Protein AF-A0A3D3CVX9-F1 (afdb_monomer)

Sequence (63 aa):
TNMAILAEEVGEVARLMGRIYGDQSFRETDGDKKLSDELADVLWVILCIANQTGTNLTEALKK

Nearest PDB structures (foldseek):
  2gta-assembly1_A  TM=8.698E-01  e=1.424E-03  Bacillus subtilis
  6em8-assembly1_E  TM=4.756E-01  e=6.755E+00  Staphylococcus aureus
  4liv-assembly1_A-2  TM=3.646E-01  e=3.282E+00  Escherichia coli K-12
  4ccl-assembly1_A  TM=3.619E-01  e=3.282E+00  Escherichia coli

pLDDT: mean 86.44, std 14.41, range [51.19, 97.5]

Structure (mmCIF, N/CA/C/O backbone):
data_AF-A0A3D3CVX9-F1
#
_entry.id   AF-A0A3D3CVX9-F1
#
loop_
_atom_site.group_PDB
_atom_site.id
_atom_site.type_symbol
_atom_site.label_atom_id
_atom_site.label_alt_id
_atom_site.label_comp_id
_atom_site.label_asym_id
_atom_site.label_entity_id
_atom_site.label_seq_id
_atom_site.pdbx_PDB_ins_code
_atom_site.Cartn_x
_atom_site.Cartn_y
_atom_site.Cartn_z
_atom_site.occupancy
_atom_site.B_iso_or_equiv
_atom_site.auth_seq_id
_atom_site.auth_comp_id
_atom_site.auth_asym_id
_atom_site.auth_atom_id
_atom_site.pdbx_PDB_model_num
ATOM 1 N N . THR A 1 1 ? 10.464 5.796 10.945 1.00 83.56 1 THR A N 1
ATOM 2 C CA . THR A 1 1 ? 9.038 5.702 11.346 1.00 83.56 1 THR A CA 1
ATOM 3 C C . THR A 1 1 ? 8.284 5.019 10.220 1.00 83.56 1 THR A C 1
ATOM 5 O O . THR A 1 1 ? 8.729 5.150 9.088 1.00 83.56 1 THR A O 1
ATOM 8 N N . ASN A 1 2 ? 7.169 4.325 10.479 1.00 85.94 2 ASN A N 1
ATOM 9 C CA . ASN A 1 2 ? 6.397 3.658 9.410 1.00 85.94 2 ASN A CA 1
ATOM 10 C C . ASN A 1 2 ? 5.984 4.629 8.286 1.00 85.94 2 ASN A C 1
ATOM 12 O O . ASN A 1 2 ? 5.915 4.240 7.132 1.00 85.94 2 ASN A O 1
ATOM 16 N N . MET A 1 3 ? 5.809 5.917 8.605 1.00 90.94 3 MET A N 1
ATOM 17 C CA . MET A 1 3 ? 5.561 6.969 7.615 1.00 90.94 3 MET A CA 1
ATOM 18 C C . MET A 1 3 ? 6.755 7.239 6.680 1.00 90.94 3 MET A C 1
ATOM 20 O O . MET A 1 3 ? 6.553 7.509 5.504 1.00 90.94 3 MET A O 1
ATOM 24 N N . ALA A 1 4 ? 7.994 7.171 7.179 1.00 94.12 4 ALA A N 1
ATOM 25 C CA . ALA A 1 4 ? 9.180 7.336 6.336 1.00 94.12 4 ALA A CA 1
ATOM 26 C C . ALA A 1 4 ? 9.342 6.153 5.370 1.00 94.12 4 ALA A C 1
ATOM 28 O O . ALA A 1 4 ? 9.580 6.374 4.191 1.00 94.12 4 ALA A O 1
ATOM 29 N N . ILE A 1 5 ? 9.120 4.930 5.867 1.00 94.19 5 ILE A N 1
ATOM 30 C CA . ILE A 1 5 ? 9.158 3.706 5.053 1.00 94.19 5 ILE A CA 1
ATOM 31 C C . ILE A 1 5 ? 8.046 3.757 3.997 1.00 94.19 5 ILE A C 1
ATOM 33 O O . ILE A 1 5 ? 8.309 3.573 2.823 1.00 94.19 5 ILE A O 1
ATOM 37 N N . LEU A 1 6 ? 6.818 4.136 4.371 1.00 95.06 6 LEU A N 1
ATOM 38 C CA . LEU A 1 6 ? 5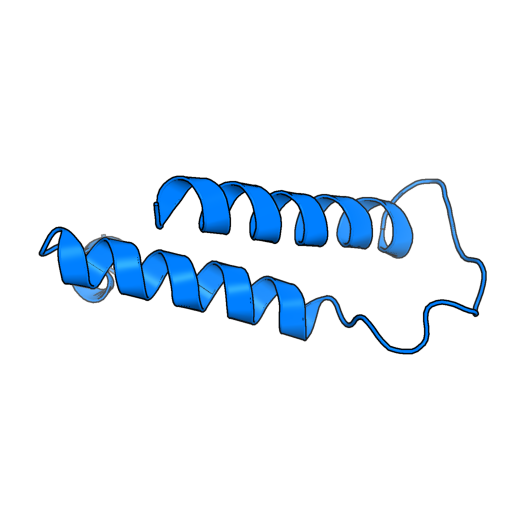.722 4.277 3.405 1.00 95.06 6 LEU A CA 1
ATOM 39 C C . LEU A 1 6 ? 6.064 5.259 2.272 1.00 95.06 6 LEU A C 1
ATOM 41 O O . LEU A 1 6 ? 5.717 5.013 1.122 1.00 95.06 6 LEU A O 1
ATOM 45 N N . ALA A 1 7 ? 6.719 6.379 2.589 1.00 96.00 7 ALA A N 1
ATOM 46 C CA . ALA A 1 7 ? 7.125 7.355 1.580 1.00 96.00 7 ALA A CA 1
ATOM 47 C C . ALA A 1 7 ? 8.218 6.812 0.641 1.00 96.00 7 ALA A C 1
ATOM 49 O O . ALA A 1 7 ? 8.206 7.140 -0.545 1.00 96.00 7 ALA A O 1
ATOM 50 N N . GLU A 1 8 ? 9.130 5.989 1.161 1.00 96.25 8 GLU A N 1
ATOM 51 C CA . GLU A 1 8 ? 10.160 5.290 0.387 1.00 96.25 8 GLU A CA 1
ATOM 52 C C . GLU A 1 8 ? 9.529 4.301 -0.604 1.00 96.25 8 GLU A C 1
ATOM 54 O O . GLU A 1 8 ? 9.713 4.464 -1.812 1.00 96.25 8 GLU A O 1
ATOM 59 N N . GLU A 1 9 ? 8.675 3.390 -0.123 1.00 94.56 9 GLU A N 1
ATOM 60 C CA . GLU A 1 9 ? 8.026 2.370 -0.965 1.00 94.56 9 GLU A CA 1
ATOM 61 C C . GLU A 1 9 ? 7.097 2.989 -2.024 1.00 94.56 9 GLU A C 1
ATOM 63 O O . GLU A 1 9 ? 7.055 2.576 -3.184 1.00 94.56 9 GLU A O 1
ATOM 68 N N . VAL A 1 10 ? 6.366 4.055 -1.678 1.00 96.25 10 VAL A N 1
ATOM 69 C CA . VAL A 1 10 ? 5.538 4.777 -2.662 1.00 96.25 10 VAL A CA 1
ATOM 70 C C . VAL A 1 10 ? 6.406 5.455 -3.731 1.00 96.25 10 VAL A C 1
ATOM 72 O O . VAL A 1 10 ? 6.003 5.524 -4.896 1.00 96.25 10 VAL A O 1
ATOM 75 N N . GLY A 1 11 ? 7.596 5.941 -3.368 1.00 95.19 11 GLY A N 1
ATOM 76 C CA . GLY A 1 11 ? 8.561 6.499 -4.315 1.00 95.19 11 GLY A CA 1
ATOM 77 C C . GLY A 1 11 ? 9.103 5.449 -5.289 1.00 95.19 11 GLY A C 1
ATOM 78 O O . GLY A 1 11 ? 9.202 5.714 -6.492 1.00 95.19 11 GLY A O 1
ATOM 79 N N . GLU A 1 12 ? 9.397 4.249 -4.790 1.00 92.38 12 GLU A N 1
ATOM 80 C CA . GLU A 1 12 ? 9.792 3.082 -5.586 1.00 92.38 12 GLU A CA 1
ATOM 81 C C . GLU A 1 12 ? 8.695 2.692 -6.593 1.00 92.38 12 GLU A C 1
ATOM 83 O O . GLU A 1 12 ? 8.959 2.614 -7.801 1.00 92.38 12 GLU A O 1
ATOM 88 N N . VAL A 1 13 ? 7.442 2.569 -6.132 1.00 93.69 13 VAL A N 1
ATOM 89 C CA . VAL A 1 13 ? 6.274 2.310 -6.992 1.00 93.69 13 VAL A CA 1
ATOM 90 C C . VAL A 1 13 ? 6.119 3.399 -8.054 1.00 93.69 13 VAL A C 1
ATOM 92 O O . VAL A 1 13 ? 5.974 3.086 -9.237 1.00 93.69 13 VAL A O 1
ATOM 95 N N . ALA A 1 14 ? 6.183 4.679 -7.678 1.00 93.19 14 ALA A N 1
ATOM 96 C CA . ALA A 1 14 ? 6.048 5.790 -8.621 1.00 93.19 14 ALA A CA 1
ATOM 97 C C . ALA A 1 14 ? 7.136 5.756 -9.709 1.00 93.19 14 ALA A C 1
ATOM 99 O O . ALA A 1 14 ? 6.847 5.959 -10.893 1.00 93.19 14 ALA A O 1
ATOM 100 N N . ARG A 1 15 ? 8.378 5.438 -9.328 1.00 90.12 15 ARG A N 1
ATOM 101 C CA . ARG A 1 15 ? 9.503 5.277 -10.256 1.00 90.12 15 ARG A CA 1
ATOM 102 C C . ARG A 1 15 ? 9.271 4.129 -11.238 1.00 90.12 15 ARG A C 1
ATOM 104 O O . ARG A 1 15 ? 9.513 4.308 -12.432 1.00 90.12 15 ARG A O 1
ATOM 111 N N . LEU A 1 16 ? 8.807 2.968 -10.768 1.00 88.00 16 LEU A N 1
ATOM 112 C CA . LEU A 1 16 ? 8.505 1.828 -11.642 1.00 88.00 16 LEU A CA 1
ATOM 113 C C . LEU A 1 16 ? 7.315 2.114 -12.563 1.00 88.00 16 LEU A C 1
ATOM 115 O O . LEU A 1 16 ? 7.397 1.839 -13.756 1.00 88.00 16 LEU A O 1
ATOM 119 N N . MET A 1 17 ? 6.249 2.731 -12.054 1.00 88.38 17 MET A N 1
ATOM 120 C CA . MET A 1 17 ? 5.083 3.121 -12.854 1.00 88.38 17 MET A CA 1
ATOM 121 C C . MET A 1 17 ? 5.465 4.080 -13.987 1.00 88.38 17 MET A C 1
ATOM 123 O O . ME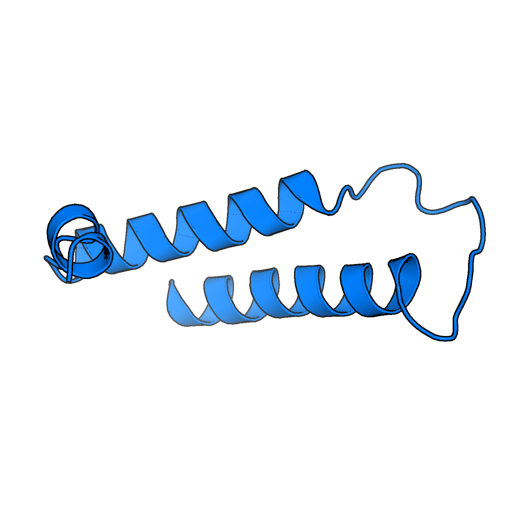T A 1 17 ? 5.043 3.879 -15.124 1.00 88.38 17 MET A O 1
ATOM 127 N N . GLY A 1 18 ? 6.314 5.075 -13.707 1.00 88.06 18 GLY A N 1
ATOM 128 C CA . GLY A 1 18 ? 6.814 6.005 -14.723 1.00 88.06 18 GLY A CA 1
ATOM 129 C C . GLY A 1 18 ? 7.674 5.339 -15.804 1.00 88.06 18 GLY A C 1
ATOM 130 O O . GLY A 1 18 ? 7.688 5.805 -16.940 1.00 88.06 18 GLY A O 1
ATOM 131 N N . ARG A 1 19 ? 8.358 4.236 -15.479 1.00 82.88 19 ARG A N 1
ATOM 132 C CA . ARG A 1 19 ? 9.157 3.453 -16.437 1.00 82.88 19 ARG A CA 1
ATOM 133 C C . ARG A 1 19 ? 8.320 2.473 -17.257 1.00 82.88 19 ARG A C 1
ATOM 135 O O . ARG A 1 19 ? 8.544 2.343 -18.452 1.00 82.88 19 ARG A O 1
ATOM 142 N N . ILE A 1 20 ? 7.388 1.766 -16.616 1.00 81.81 20 ILE A N 1
ATOM 143 C CA .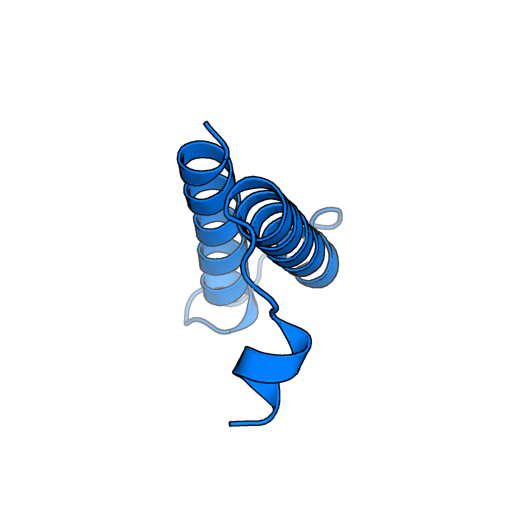 ILE A 1 20 ? 6.565 0.733 -17.265 1.00 81.81 20 ILE A CA 1
ATOM 144 C C . ILE A 1 20 ? 5.485 1.376 -18.141 1.00 81.81 20 ILE A C 1
ATOM 146 O O . ILE A 1 20 ? 5.205 0.884 -19.231 1.00 81.81 20 ILE A O 1
ATOM 150 N N . TYR A 1 21 ? 4.878 2.466 -17.665 1.00 82.44 21 TYR A N 1
ATOM 151 C CA . TYR A 1 21 ? 3.679 3.051 -18.269 1.00 82.44 21 TYR A CA 1
ATOM 152 C C . TYR A 1 21 ? 3.846 4.510 -18.724 1.00 82.44 21 TYR A C 1
ATOM 154 O O . TYR A 1 21 ? 2.894 5.081 -19.249 1.00 82.44 21 TYR A O 1
ATOM 162 N N . GLY A 1 22 ? 5.010 5.133 -18.511 1.00 75.88 22 GLY A N 1
ATOM 163 C CA . GLY A 1 22 ? 5.289 6.506 -18.951 1.00 75.88 22 GLY A CA 1
ATOM 164 C C . GLY A 1 22 ? 6.025 6.592 -20.294 1.00 75.88 22 GLY A C 1
ATOM 165 O O . GLY A 1 22 ? 6.406 5.585 -20.885 1.00 75.88 22 GLY A O 1
ATOM 166 N N . ASP A 1 23 ? 6.279 7.822 -20.754 1.00 68.31 23 ASP A N 1
ATOM 167 C CA . ASP A 1 23 ? 6.920 8.111 -22.053 1.00 68.31 23 ASP A CA 1
ATOM 168 C C . ASP A 1 23 ? 8.379 7.623 -22.165 1.00 68.31 23 ASP A C 1
ATOM 170 O O . ASP A 1 23 ? 8.942 7.570 -23.259 1.00 68.31 23 ASP A O 1
ATOM 174 N N . GLN A 1 24 ? 9.010 7.238 -21.050 1.00 62.22 24 GLN A N 1
ATOM 175 C CA . GLN A 1 24 ? 10.329 6.600 -21.045 1.00 62.22 24 GLN A CA 1
ATOM 176 C C . GLN A 1 24 ? 10.200 5.088 -21.243 1.00 62.22 24 GLN A C 1
ATOM 178 O O . GLN A 1 24 ? 10.502 4.294 -20.353 1.00 62.22 24 GLN A O 1
ATOM 183 N N . SER A 1 25 ? 9.748 4.691 -22.429 1.00 56.03 25 SER A N 1
ATOM 184 C CA . SER A 1 25 ? 9.600 3.285 -22.796 1.00 56.03 25 SER A CA 1
ATOM 185 C C . SER A 1 25 ? 10.967 2.599 -22.989 1.00 56.03 25 SER A C 1
ATOM 187 O O . SER A 1 25 ? 11.648 2.771 -23.994 1.00 56.03 25 SER A O 1
ATOM 189 N N . PHE A 1 26 ? 11.320 1.797 -21.978 1.00 55.09 26 PHE A N 1
ATOM 190 C CA . PHE A 1 26 ? 12.177 0.600 -21.970 1.00 55.09 26 PHE A CA 1
ATOM 191 C C . PHE A 1 26 ? 13.666 0.701 -22.371 1.00 55.09 26 PHE A C 1
ATOM 193 O O . PHE A 1 26 ? 14.048 0.770 -23.536 1.00 55.09 26 PHE A O 1
ATOM 200 N N . ARG A 1 27 ? 14.534 0.478 -21.372 1.00 54.06 27 ARG A N 1
ATOM 201 C CA . ARG A 1 27 ? 15.715 -0.391 -21.522 1.00 54.06 27 ARG A CA 1
ATOM 202 C C . ARG A 1 27 ? 15.376 -1.728 -20.857 1.00 54.06 27 ARG A C 1
ATOM 204 O O . ARG A 1 27 ? 14.973 -1.729 -19.700 1.00 54.06 27 ARG A O 1
ATOM 211 N N . GLU A 1 28 ? 15.539 -2.839 -21.572 1.00 53.62 28 GLU A N 1
ATOM 212 C CA . GLU A 1 28 ? 15.229 -4.229 -21.165 1.00 53.62 28 GLU A CA 1
ATOM 213 C C . GLU A 1 28 ? 16.007 -4.757 -19.933 1.00 53.62 28 GLU A C 1
ATOM 215 O O . GLU A 1 28 ? 16.004 -5.953 -19.664 1.00 53.62 28 GLU A O 1
ATOM 220 N N . THR A 1 29 ? 16.707 -3.908 -19.177 1.00 51.19 29 THR A N 1
ATOM 221 C CA . THR A 1 29 ? 17.772 -4.346 -18.260 1.00 51.19 29 THR A CA 1
ATOM 222 C C . THR A 1 29 ? 17.461 -4.274 -16.768 1.00 51.19 29 THR A C 1
ATOM 224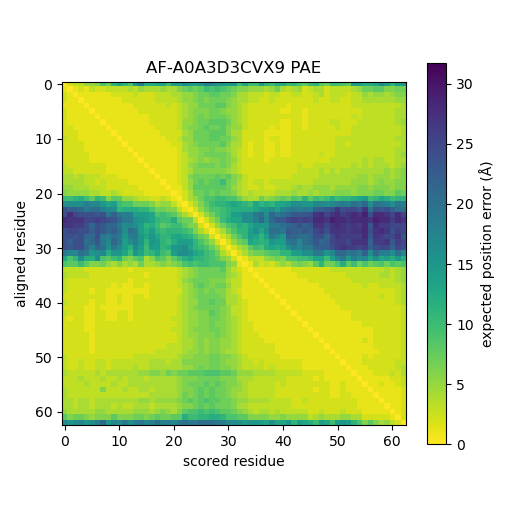 O O . THR A 1 29 ? 18.302 -4.699 -15.984 1.00 51.19 29 THR A O 1
ATOM 227 N N . ASP A 1 30 ? 16.289 -3.812 -16.336 1.00 54.34 30 ASP A N 1
ATOM 228 C CA . ASP A 1 30 ? 15.962 -3.794 -14.898 1.00 54.34 30 ASP A CA 1
ATOM 229 C C . ASP A 1 30 ? 15.205 -5.075 -14.505 1.00 54.34 30 ASP A C 1
ATOM 231 O O . ASP A 1 30 ? 14.037 -5.054 -14.130 1.00 54.34 30 ASP A O 1
ATOM 235 N N . GLY A 1 31 ? 15.888 -6.214 -14.660 1.00 54.78 31 GLY A N 1
ATOM 236 C CA . GLY A 1 31 ? 15.331 -7.569 -14.572 1.00 54.78 31 GLY A CA 1
ATOM 237 C C . GLY A 1 31 ? 14.930 -8.076 -13.182 1.00 54.78 31 GLY A C 1
ATOM 238 O O . GLY A 1 31 ? 14.347 -9.153 -13.115 1.00 54.78 31 GLY A O 1
ATOM 239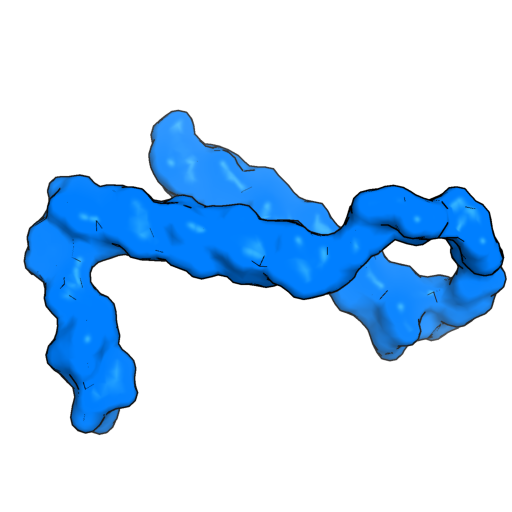 N N . ASP A 1 32 ? 15.173 -7.330 -12.100 1.00 59.66 32 ASP A N 1
ATOM 240 C CA . ASP A 1 32 ? 14.971 -7.861 -10.739 1.00 59.66 32 ASP A CA 1
ATOM 241 C C . ASP A 1 32 ? 13.940 -7.114 -9.880 1.00 59.66 32 ASP A C 1
ATOM 243 O O . ASP A 1 32 ? 13.409 -7.708 -8.945 1.00 59.66 32 ASP A O 1
ATOM 247 N N . LYS A 1 33 ? 13.590 -5.854 -10.180 1.00 67.12 33 LYS A N 1
ATOM 248 C CA . LYS A 1 33 ? 12.580 -5.115 -9.395 1.00 67.12 33 LYS A CA 1
ATOM 249 C C . LYS A 1 33 ? 11.216 -5.158 -10.073 1.00 67.12 33 LYS A C 1
ATOM 251 O O . LYS A 1 33 ? 10.983 -4.474 -11.071 1.00 67.12 33 LYS A O 1
ATOM 256 N N . LYS A 1 34 ? 10.304 -5.962 -9.525 1.00 83.50 34 LYS A N 1
ATOM 257 C CA . LYS A 1 34 ? 8.939 -6.102 -10.040 1.00 83.50 34 LYS A CA 1
ATOM 258 C C . LYS A 1 34 ? 8.008 -5.122 -9.346 1.00 83.50 34 LYS A C 1
ATOM 260 O O . LYS A 1 34 ? 8.000 -5.015 -8.128 1.00 83.50 34 LYS A O 1
ATOM 265 N N . LEU A 1 35 ? 7.133 -4.493 -10.129 1.00 88.19 35 LEU A N 1
ATOM 266 C CA . LEU A 1 35 ? 6.056 -3.645 -9.608 1.00 88.19 35 LEU A CA 1
ATOM 267 C C . LEU A 1 35 ? 5.195 -4.369 -8.557 1.00 88.19 35 LEU A C 1
ATOM 269 O O . LEU A 1 35 ? 4.695 -3.733 -7.639 1.00 88.19 35 LEU A O 1
ATOM 273 N N . SER A 1 36 ? 5.029 -5.689 -8.683 1.00 90.81 36 SER A N 1
ATOM 274 C CA . SER A 1 36 ? 4.310 -6.505 -7.701 1.00 90.81 36 SER A CA 1
ATOM 275 C C . SER A 1 36 ? 4.927 -6.460 -6.308 1.00 90.81 36 SER A C 1
ATOM 277 O O . SER A 1 36 ? 4.184 -6.477 -5.332 1.00 90.81 36 SER A O 1
ATOM 279 N N . ASP A 1 37 ? 6.255 -6.418 -6.229 1.00 92.50 37 ASP A N 1
ATOM 280 C CA . ASP A 1 37 ? 6.994 -6.542 -4.974 1.00 92.50 37 ASP A CA 1
ATOM 281 C C . ASP A 1 37 ? 6.911 -5.208 -4.222 1.00 92.50 37 ASP A C 1
ATOM 283 O O . ASP A 1 37 ? 6.429 -5.169 -3.096 1.00 92.50 37 ASP A O 1
ATOM 287 N N . GLU A 1 38 ? 7.160 -4.097 -4.919 1.00 93.81 38 GLU A N 1
ATOM 288 C CA . GLU A 1 38 ? 7.028 -2.746 -4.351 1.00 93.81 38 GLU A CA 1
ATOM 289 C C . GLU A 1 38 ? 5.572 -2.433 -3.924 1.00 93.81 38 GLU A C 1
ATOM 291 O O . GLU A 1 38 ? 5.315 -1.781 -2.912 1.00 93.81 38 GLU A O 1
ATOM 296 N N . LEU A 1 39 ? 4.567 -2.931 -4.663 1.00 95.06 39 LEU A N 1
ATOM 297 C CA . LEU A 1 39 ? 3.161 -2.815 -4.245 1.00 95.06 39 LEU A CA 1
ATOM 298 C C . LEU A 1 39 ? 2.858 -3.638 -2.983 1.00 95.06 39 LEU A C 1
ATOM 300 O O . LEU A 1 39 ? 2.023 -3.225 -2.171 1.00 95.06 39 LEU A O 1
ATOM 304 N N . ALA A 1 40 ? 3.505 -4.794 -2.820 1.00 96.12 40 ALA A N 1
ATOM 305 C CA . ALA A 1 40 ? 3.375 -5.607 -1.618 1.00 96.12 40 ALA A CA 1
ATOM 306 C C . ALA A 1 40 ? 4.024 -4.916 -0.410 1.00 96.12 40 ALA A C 1
ATOM 308 O O . ALA A 1 40 ? 3.426 -4.923 0.669 1.00 96.12 40 ALA A O 1
ATOM 309 N N . ASP A 1 41 ? 5.165 -4.253 -0.601 1.00 94.69 41 ASP A N 1
ATOM 310 C CA . ASP A 1 41 ? 5.848 -3.487 0.445 1.00 94.69 41 ASP A CA 1
ATOM 311 C C . ASP A 1 41 ? 4.997 -2.295 0.911 1.00 94.69 41 ASP A C 1
ATOM 313 O O . ASP A 1 41 ? 4.739 -2.145 2.111 1.00 94.69 41 ASP A O 1
ATOM 317 N N . VAL A 1 42 ? 4.404 -1.527 -0.016 1.00 97.19 42 VAL A N 1
ATOM 318 C CA . VAL A 1 42 ? 3.424 -0.475 0.327 1.00 97.19 42 VAL A CA 1
ATOM 319 C C . VAL A 1 42 ? 2.261 -1.039 1.147 1.00 97.19 42 VAL A C 1
ATOM 321 O O . VAL A 1 42 ? 1.894 -0.475 2.186 1.00 97.19 42 VAL A O 1
ATOM 324 N N . LEU A 1 43 ? 1.668 -2.153 0.704 1.00 97.25 43 LEU A N 1
ATOM 325 C CA . LEU 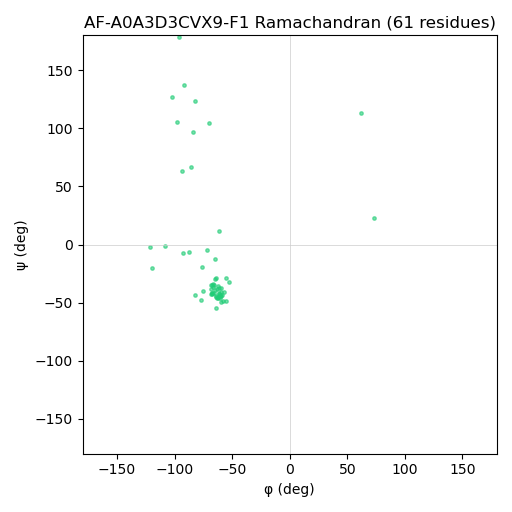A 1 43 ? 0.553 -2.782 1.411 1.00 97.25 43 LEU A CA 1
ATOM 326 C C . LEU A 1 43 ? 0.964 -3.213 2.824 1.00 97.25 43 LEU A C 1
ATOM 328 O O . LEU A 1 43 ? 0.219 -2.980 3.779 1.00 97.25 43 LEU A O 1
ATOM 332 N N . TRP A 1 44 ? 2.145 -3.808 2.972 1.00 96.69 44 TRP A N 1
ATOM 333 C CA . TRP A 1 44 ? 2.665 -4.245 4.262 1.00 96.69 44 TRP A CA 1
ATOM 334 C C . TRP A 1 44 ? 2.823 -3.073 5.234 1.00 96.69 44 TRP A C 1
ATOM 336 O O . TRP A 1 44 ? 2.349 -3.141 6.371 1.00 96.69 44 TRP A O 1
ATOM 346 N N . VAL A 1 45 ? 3.393 -1.953 4.782 1.00 96.81 45 VAL A N 1
ATOM 347 C CA . VAL A 1 45 ? 3.567 -0.770 5.635 1.00 96.81 45 VAL A CA 1
ATOM 348 C C . VAL A 1 45 ? 2.217 -0.168 6.039 1.00 96.81 45 VAL A C 1
ATOM 350 O O . VAL A 1 45 ? 2.038 0.222 7.197 1.00 96.81 45 VAL A O 1
ATOM 353 N N . ILE A 1 46 ? 1.234 -0.140 5.132 1.00 97.25 46 ILE A N 1
ATOM 354 C CA . ILE A 1 46 ? -0.137 0.291 5.450 1.00 97.25 46 ILE A CA 1
ATOM 355 C C . ILE A 1 46 ? -0.746 -0.599 6.542 1.00 97.25 46 ILE A C 1
ATOM 357 O O . ILE A 1 46 ? -1.333 -0.081 7.496 1.00 97.25 46 ILE A O 1
ATOM 361 N N . LEU A 1 47 ? -0.571 -1.922 6.452 1.00 97.50 47 LEU A N 1
ATOM 362 C CA . LEU A 1 47 ? -1.028 -2.861 7.482 1.00 97.50 47 LEU A CA 1
ATOM 363 C C . LEU A 1 47 ? -0.349 -2.590 8.833 1.00 97.50 47 LEU A C 1
ATOM 365 O O . LEU A 1 47 ? -1.023 -2.558 9.864 1.00 97.50 47 LEU A O 1
ATOM 369 N N . CYS A 1 48 ? 0.961 -2.329 8.849 1.00 96.81 48 CYS A N 1
ATOM 370 C CA . CYS A 1 48 ? 1.688 -1.959 10.066 1.00 96.81 48 CYS A CA 1
ATOM 371 C C . CYS A 1 48 ? 1.152 -0.670 10.702 1.00 96.81 48 CYS A C 1
ATOM 373 O O . CYS A 1 48 ? 0.953 -0.621 11.917 1.00 96.81 48 CYS A O 1
ATOM 375 N N . ILE A 1 49 ? 0.881 0.362 9.898 1.00 96.69 49 ILE A N 1
ATOM 376 C CA . ILE A 1 49 ? 0.307 1.629 10.375 1.00 96.69 49 ILE A CA 1
ATOM 377 C C . ILE A 1 49 ? -1.097 1.405 10.941 1.00 96.69 49 ILE A C 1
ATOM 379 O O . ILE A 1 49 ? -1.413 1.910 12.021 1.00 96.69 49 ILE A O 1
ATOM 383 N N . ALA A 1 50 ? -1.934 0.626 10.257 1.00 97.12 50 ALA A N 1
ATOM 384 C CA . ALA A 1 50 ? -3.282 0.327 10.722 1.00 97.12 50 ALA A CA 1
ATOM 385 C C . ALA A 1 50 ? -3.269 -0.421 12.062 1.00 97.12 50 ALA A C 1
ATOM 387 O O . ALA A 1 50 ? -3.944 -0.003 13.002 1.00 97.12 50 ALA A O 1
ATOM 388 N N . ASN A 1 51 ? -2.422 -1.446 12.187 1.00 95.94 51 ASN A N 1
ATOM 389 C CA . ASN A 1 51 ? -2.251 -2.201 13.428 1.00 95.94 51 ASN A CA 1
ATOM 390 C C . ASN A 1 51 ? -1.736 -1.317 14.574 1.00 95.94 51 ASN A C 1
ATOM 392 O O . ASN A 1 51 ? -2.230 -1.414 15.694 1.00 95.94 51 ASN A O 1
ATOM 396 N N . GLN A 1 52 ? -0.778 -0.426 14.302 1.00 95.50 52 GLN A N 1
ATOM 397 C CA . GLN A 1 52 ? -0.223 0.478 15.313 1.00 95.50 52 GLN A CA 1
ATOM 398 C C . GLN A 1 52 ? -1.236 1.529 15.791 1.00 95.50 52 GLN A C 1
ATOM 400 O O . GLN A 1 52 ? -1.207 1.933 16.952 1.00 95.50 52 GLN A O 1
ATOM 405 N N . THR A 1 53 ? -2.109 1.998 14.901 1.00 96.50 53 THR A N 1
ATOM 406 C CA . THR A 1 53 ? -3.087 3.062 15.191 1.00 96.50 53 THR A CA 1
ATOM 407 C C . THR A 1 53 ? -4.447 2.537 15.652 1.00 96.50 53 THR A C 1
ATOM 409 O O . THR A 1 53 ? -5.293 3.331 16.054 1.00 96.50 53 THR A O 1
ATOM 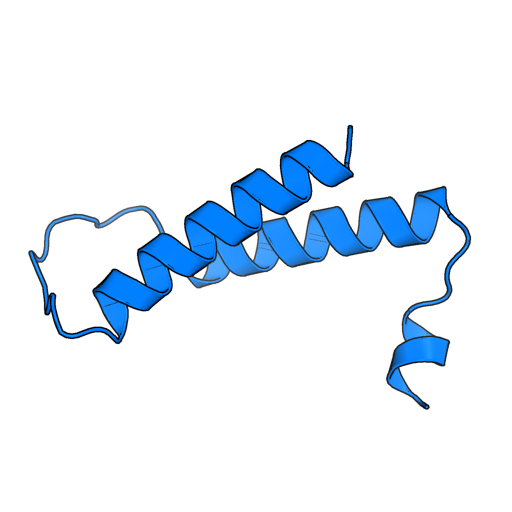412 N N . GLY A 1 54 ? -4.670 1.219 15.606 1.00 96.31 54 GLY A N 1
ATOM 413 C CA . GLY A 1 54 ? -5.965 0.607 15.914 1.00 96.31 54 GLY A CA 1
ATOM 414 C C . GLY A 1 54 ? -7.019 0.819 14.821 1.00 96.31 54 GLY A C 1
ATOM 415 O O . GLY A 1 54 ? -8.215 0.762 15.099 1.00 96.31 54 GLY A O 1
ATOM 416 N N . THR A 1 55 ? -6.596 1.079 13.582 1.00 97.12 55 THR A N 1
ATOM 417 C CA . THR A 1 55 ? -7.502 1.298 12.447 1.00 97.12 55 THR A CA 1
ATOM 418 C C . THR A 1 55 ? -7.968 -0.037 11.864 1.00 97.12 55 THR A C 1
ATOM 420 O O . THR A 1 55 ? -7.156 -0.839 11.406 1.00 97.12 55 THR A O 1
ATOM 423 N N . ASN A 1 56 ? -9.283 -0.267 11.801 1.00 96.56 56 ASN A N 1
ATOM 424 C 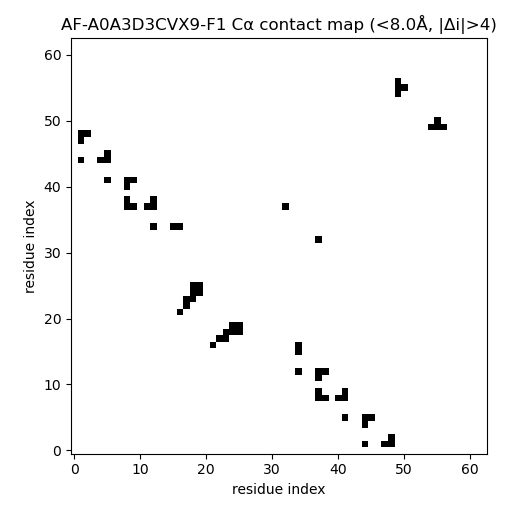CA . ASN A 1 56 ? -9.854 -1.440 11.137 1.00 96.56 56 ASN A CA 1
ATOM 425 C C . ASN A 1 56 ? -9.996 -1.206 9.623 1.00 96.56 56 ASN A C 1
ATOM 427 O O . ASN A 1 56 ? -10.981 -0.636 9.151 1.00 96.56 56 ASN A O 1
ATOM 431 N N . LEU A 1 57 ? -9.021 -1.685 8.845 1.00 96.25 57 LEU A N 1
ATOM 432 C CA . LEU A 1 57 ? -9.044 -1.544 7.384 1.00 96.25 57 LEU A CA 1
ATOM 433 C C . LEU A 1 57 ? -10.190 -2.313 6.715 1.00 96.25 57 LEU A C 1
ATOM 435 O O . LEU A 1 57 ? -10.682 -1.878 5.680 1.00 96.25 57 LEU A O 1
ATOM 439 N N . THR A 1 58 ? -10.646 -3.428 7.294 1.00 96.12 58 THR A N 1
ATOM 440 C CA . THR A 1 58 ? -11.761 -4.198 6.716 1.00 96.12 58 THR A CA 1
ATOM 441 C C . THR A 1 58 ? -13.063 -3.409 6.788 1.00 96.12 58 THR A C 1
ATOM 443 O O . THR A 1 58 ? -13.836 -3.413 5.834 1.00 96.12 58 THR A O 1
ATOM 446 N N . GLU A 1 59 ? -13.315 -2.729 7.905 1.00 97.06 59 GLU A N 1
ATOM 447 C CA . GLU A 1 59 ? -14.459 -1.821 8.027 1.00 97.06 59 GLU A CA 1
ATOM 448 C C . GLU A 1 59 ? -14.298 -0.595 7.126 1.00 97.06 59 GLU A C 1
ATOM 450 O O . GLU A 1 59 ? -15.252 -0.219 6.449 1.00 97.06 59 GLU A O 1
ATOM 455 N N . ALA A 1 60 ? -13.094 -0.016 7.056 1.00 95.44 60 ALA A N 1
ATOM 456 C CA . ALA A 1 60 ? -12.822 1.139 6.202 1.00 95.44 60 ALA A CA 1
ATOM 457 C C . ALA A 1 60 ? -13.030 0.846 4.702 1.00 95.44 60 ALA A C 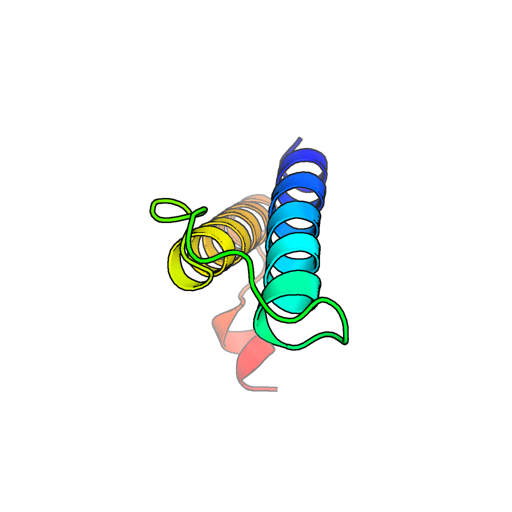1
ATOM 459 O O . ALA A 1 60 ? -13.544 1.706 3.995 1.00 95.44 60 ALA A O 1
ATOM 460 N N . LEU A 1 61 ? -12.680 -0.356 4.225 1.00 95.31 61 LEU A N 1
ATOM 461 C CA . LEU A 1 61 ? -12.848 -0.781 2.824 1.00 95.31 61 LEU A CA 1
ATOM 462 C C . LEU A 1 61 ? -14.291 -1.151 2.445 1.00 95.31 61 LEU A C 1
ATOM 464 O O . LEU A 1 61 ? -14.609 -1.216 1.262 1.00 95.31 61 LEU A O 1
ATOM 468 N N . LYS A 1 62 ? -15.150 -1.450 3.425 1.00 95.12 62 LYS A N 1
ATOM 469 C CA . LYS A 1 62 ? -16.568 -1.793 3.202 1.00 95.12 62 LYS A CA 1
ATOM 470 C C . LYS A 1 62 ? -17.489 -0.570 3.164 1.00 95.12 62 LYS A C 1
ATOM 472 O O . LYS A 1 62 ? -18.688 -0.741 2.950 1.00 95.12 62 LYS A O 1
ATOM 477 N N . LYS A 1 63 ? -16.953 0.615 3.452 1.00 69.00 63 LYS A N 1
ATOM 478 C CA . LYS A 1 63 ? -17.677 1.885 3.459 1.00 69.00 63 LYS A CA 1
ATOM 479 C C . LYS A 1 63 ? -17.796 2.451 2.049 1.00 69.00 63 LYS A C 1
ATOM 481 O O . LYS A 1 63 ? -18.860 3.043 1.771 1.00 69.00 63 LYS A O 1
#

Radius of gyration: 14.58 Å; Cα contacts (8 Å, |Δi|>4): 33; chains: 1; bounding box: 35×16×39 Å

Foldseek 3Di:
DLVVQLVVLVVVLVVVCCAPPNPVDDDPPPPPDDNVVSVVSNVVSVVVVCVVVVNDVVVVVVD

Mean predicted aligned error: 5.72 Å

Solvent-accessible surface area (backbone atoms only — not comparable to full-atom values): 3797 Å² total; per-residue (Å²): 104,70,69,58,54,39,53,51,32,50,50,52,40,51,54,46,49,45,40,77,75,35,94,58,71,72,74,97,73,71,83,80,77,51,69,70,56,39,51,48,51,36,51,51,41,52,51,53,52,26,66,73,71,71,51,60,62,73,62,64,74,72,108

Secondary structure (DSSP, 8-state):
-HHHHHHHHHHHHHHHHHHHHSSS---TT--S--HHHHHHHHHHHHHHHHHHHT--HHHHHT-